Protein AF-S2YQ69-F1 (afdb_monomer)

Radius of gyration: 22.2 Å; Cα contacts (8 Å, |Δi|>4): 57; chains: 1; bounding box: 49×42×52 Å

Structure (mmCIF, N/CA/C/O backbone):
data_AF-S2YQ69-F1
#
_entry.id   AF-S2YQ69-F1
#
loop_
_atom_site.group_PDB
_atom_site.id
_atom_site.type_symbol
_atom_site.label_atom_id
_atom_site.label_alt_id
_atom_site.label_comp_id
_atom_site.label_asym_id
_atom_site.label_entity_id
_atom_site.label_seq_id
_atom_site.pdbx_PDB_ins_code
_atom_site.Cartn_x
_atom_site.Cartn_y
_atom_site.Cartn_z
_atom_site.occupancy
_atom_site.B_iso_or_equiv
_atom_site.auth_seq_id
_atom_site.auth_comp_id
_atom_site.auth_asym_id
_atom_site.auth_atom_id
_atom_site.pdbx_PDB_model_num
ATOM 1 N N . MET A 1 1 ? -4.682 -3.264 20.386 1.00 63.59 1 MET A N 1
ATOM 2 C CA . MET A 1 1 ? -5.385 -1.967 20.317 1.00 63.59 1 MET A CA 1
ATOM 3 C C . MET A 1 1 ? -6.876 -2.234 20.383 1.00 63.59 1 MET A C 1
ATOM 5 O O . MET A 1 1 ? -7.336 -3.078 19.615 1.00 63.59 1 MET A O 1
ATOM 9 N N . PRO A 1 2 ? -7.597 -1.615 21.327 1.00 80.06 2 PRO A N 1
ATOM 10 C CA . PRO A 1 2 ? -9.050 -1.703 21.380 1.00 80.06 2 PRO A CA 1
ATOM 11 C C . PRO A 1 2 ? -9.666 -0.948 20.195 1.00 80.06 2 PRO A C 1
ATOM 13 O O . PRO A 1 2 ? -9.089 0.016 19.700 1.00 80.06 2 PRO A O 1
ATOM 16 N N . ARG A 1 3 ? -10.824 -1.415 19.724 1.00 86.50 3 ARG A N 1
ATOM 17 C CA . ARG A 1 3 ? -11.609 -0.726 18.689 1.00 86.50 3 ARG A CA 1
ATOM 18 C C . ARG A 1 3 ? -12.260 0.520 19.273 1.00 86.50 3 ARG A C 1
ATOM 20 O O . ARG A 1 3 ? -12.571 0.544 20.464 1.00 86.50 3 ARG A O 1
ATOM 27 N N . ASN A 1 4 ? -12.562 1.492 18.416 1.00 87.19 4 ASN A N 1
ATOM 28 C CA . ASN A 1 4 ? -13.465 2.573 18.787 1.00 87.19 4 ASN A CA 1
ATOM 29 C C . ASN A 1 4 ? -14.828 1.990 19.223 1.00 87.19 4 ASN A C 1
ATOM 31 O O . ASN A 1 4 ? -15.293 1.015 18.615 1.00 87.19 4 ASN A O 1
ATOM 35 N N . PRO A 1 5 ? -15.479 2.563 20.253 1.00 84.38 5 PRO A N 1
ATOM 36 C CA . PRO A 1 5 ? -16.743 2.052 20.777 1.00 84.38 5 PRO A CA 1
ATOM 37 C C . PRO A 1 5 ? -17.807 1.906 19.680 1.00 84.38 5 PRO A C 1
ATOM 39 O O . PRO A 1 5 ? -17.940 2.765 18.810 1.00 84.38 5 PRO A O 1
ATOM 42 N N . GLY A 1 6 ? -18.559 0.801 19.707 1.00 81.44 6 GLY A N 1
ATOM 43 C CA . GLY A 1 6 ? -19.671 0.554 18.778 1.00 81.44 6 GLY A CA 1
ATOM 44 C C . GLY A 1 6 ? -19.283 0.089 17.367 1.00 81.44 6 GLY A C 1
ATOM 45 O O . GLY A 1 6 ? -20.157 -0.049 16.515 1.00 81.44 6 GLY A O 1
ATOM 46 N N . ARG A 1 7 ? -18.000 -0.173 17.083 1.00 86.31 7 ARG A N 1
ATOM 47 C CA . ARG A 1 7 ? -17.553 -0.674 15.770 1.00 86.31 7 ARG A CA 1
ATOM 48 C C . ARG A 1 7 ? -17.513 -2.206 15.732 1.00 86.31 7 ARG A C 1
ATOM 50 O O . ARG A 1 7 ? -16.634 -2.830 16.331 1.00 86.31 7 ARG A O 1
ATOM 57 N N . THR A 1 8 ? -18.452 -2.807 14.998 1.00 92.69 8 THR A N 1
ATOM 58 C CA . THR A 1 8 ? -18.534 -4.263 14.772 1.00 92.69 8 THR A CA 1
ATOM 59 C C . THR A 1 8 ? -17.698 -4.709 13.570 1.00 92.69 8 THR A C 1
ATOM 61 O O . THR A 1 8 ? -17.305 -3.895 12.729 1.00 92.69 8 THR A O 1
ATOM 64 N N . ASP A 1 9 ? -17.447 -6.018 13.460 1.00 91.88 9 ASP A N 1
ATOM 65 C CA . ASP A 1 9 ? -16.783 -6.610 12.290 1.00 91.88 9 ASP A CA 1
ATOM 66 C C . ASP A 1 9 ? -17.539 -6.276 10.987 1.00 91.88 9 ASP A C 1
ATOM 68 O O . ASP A 1 9 ? -16.921 -5.941 9.979 1.00 91.88 9 ASP A O 1
ATOM 72 N N . GLU A 1 10 ? -18.875 -6.262 11.015 1.00 93.62 10 GLU A N 1
ATOM 73 C CA . GLU A 1 10 ? -19.723 -5.931 9.857 1.00 93.62 10 GLU A CA 1
ATOM 74 C C . GLU A 1 10 ? -19.484 -4.507 9.350 1.00 93.62 10 GLU A C 1
ATOM 76 O O . GLU A 1 10 ? -19.505 -4.252 8.146 1.00 93.62 10 GLU A O 1
ATOM 81 N N . THR A 1 11 ? -19.209 -3.573 10.266 1.00 93.44 11 THR A N 1
ATOM 82 C CA . THR A 1 11 ? -18.906 -2.183 9.915 1.00 93.44 11 THR A CA 1
ATOM 83 C C . THR A 1 11 ? -17.604 -2.116 9.120 1.00 93.44 11 THR A C 1
ATOM 85 O O . THR A 1 11 ? -17.532 -1.426 8.106 1.00 93.44 11 THR A O 1
ATOM 88 N N . ILE A 1 12 ? -16.591 -2.879 9.541 1.00 94.12 12 ILE A N 1
ATOM 89 C CA . ILE A 1 12 ? -15.292 -2.976 8.861 1.00 94.12 12 ILE A CA 1
ATOM 90 C C . ILE A 1 12 ? -15.475 -3.564 7.458 1.00 94.12 12 ILE A C 1
ATOM 92 O O . ILE A 1 12 ? -14.952 -3.021 6.486 1.00 94.12 12 ILE A O 1
ATOM 96 N N . ILE A 1 13 ? -16.269 -4.631 7.345 1.00 94.69 13 ILE A N 1
ATOM 97 C CA . ILE A 1 13 ? -16.586 -5.285 6.070 1.00 94.69 13 ILE A CA 1
ATOM 98 C C . ILE A 1 13 ? -17.315 -4.324 5.123 1.00 94.69 13 ILE A C 1
ATOM 100 O O . ILE A 1 13 ? -16.979 -4.250 3.941 1.00 94.69 13 ILE A O 1
ATOM 104 N N . LYS A 1 14 ? -18.292 -3.562 5.626 1.00 95.06 14 LYS A N 1
ATOM 105 C CA . LYS A 1 14 ? -19.052 -2.590 4.829 1.00 95.06 14 LYS A CA 1
ATOM 106 C C . LYS A 1 14 ? -18.160 -1.461 4.311 1.00 95.06 14 LYS A C 1
ATOM 108 O O . LYS A 1 14 ? -18.236 -1.127 3.133 1.00 95.06 14 LYS A O 1
ATOM 113 N N . LEU A 1 15 ? -17.288 -0.913 5.161 1.00 93.56 15 LEU A N 1
ATOM 114 C CA . LEU A 1 15 ? -16.324 0.119 4.758 1.00 93.56 15 LEU A CA 1
ATOM 115 C C . LEU A 1 15 ? -15.363 -0.400 3.681 1.00 93.56 15 LEU A C 1
ATOM 117 O O . LEU A 1 15 ? -15.117 0.293 2.697 1.00 93.56 15 LEU A O 1
ATOM 121 N N . TYR A 1 16 ? -14.887 -1.639 3.827 1.00 94.06 16 TYR A N 1
ATOM 122 C CA . TYR A 1 16 ? -14.016 -2.275 2.842 1.00 94.06 16 TYR A CA 1
ATOM 123 C C . TYR A 1 16 ? -14.701 -2.459 1.480 1.00 94.06 16 TYR A C 1
ATOM 125 O O . TYR A 1 16 ? -14.146 -2.082 0.449 1.00 94.06 16 TYR A O 1
ATOM 133 N N . LYS A 1 17 ? -15.936 -2.981 1.470 1.00 92.00 17 LYS A N 1
ATOM 134 C CA . LYS A 1 17 ? -16.730 -3.169 0.241 1.00 92.00 17 LYS A CA 1
ATOM 135 C C . LYS A 1 17 ? -17.061 -1.851 -0.468 1.00 92.00 17 LYS A C 1
ATOM 137 O O . LYS A 1 17 ? -17.246 -1.852 -1.679 1.00 92.00 17 LYS A O 1
ATOM 142 N N . ASN A 1 18 ? -17.073 -0.736 0.259 1.00 92.75 18 ASN A N 1
ATOM 143 C CA . ASN A 1 18 ? -17.234 0.606 -0.302 1.00 92.75 18 ASN A CA 1
ATOM 144 C C . ASN A 1 18 ? -15.935 1.181 -0.910 1.00 92.75 18 ASN A C 1
ATOM 146 O O . ASN A 1 18 ? -15.890 2.370 -1.208 1.00 92.75 18 ASN A O 1
ATOM 150 N N . ASN A 1 19 ? -14.880 0.373 -1.088 1.00 88.81 19 ASN A N 1
ATOM 151 C CA . ASN A 1 19 ? -13.570 0.787 -1.615 1.00 88.81 19 ASN A CA 1
ATOM 152 C C . ASN A 1 19 ? -12.870 1.894 -0.809 1.00 88.81 19 ASN A C 1
ATOM 154 O O . ASN A 1 19 ? -12.031 2.621 -1.340 1.00 88.81 19 ASN A O 1
ATOM 158 N N . MET A 1 20 ? -13.174 2.010 0.484 1.00 90.69 20 MET A N 1
ATOM 159 C CA . MET A 1 20 ? -12.485 2.953 1.359 1.00 90.69 20 MET A CA 1
ATOM 160 C C . MET A 1 20 ? -11.037 2.505 1.604 1.00 90.69 20 MET A C 1
ATOM 162 O O . MET A 1 20 ? -10.749 1.310 1.719 1.00 90.69 20 MET A O 1
ATOM 166 N N . SER A 1 21 ? -10.103 3.454 1.693 1.00 90.19 21 SER A N 1
ATOM 167 C CA . SER A 1 21 ? -8.702 3.122 1.950 1.00 90.19 21 SER A CA 1
ATOM 168 C C . SER A 1 21 ? -8.491 2.644 3.391 1.00 90.19 21 SER A C 1
ATOM 170 O O . SER A 1 21 ? -9.173 3.073 4.322 1.00 90.19 21 SER A O 1
ATOM 172 N N . PHE A 1 22 ? -7.478 1.798 3.611 1.00 90.56 22 PHE A N 1
ATOM 173 C CA . PHE A 1 22 ? -7.116 1.343 4.962 1.00 90.56 22 PHE A CA 1
ATOM 174 C C . PHE A 1 22 ? -6.788 2.506 5.906 1.00 90.56 22 PHE A C 1
ATOM 176 O O . PHE A 1 22 ? -7.118 2.438 7.085 1.00 90.56 22 PHE A O 1
ATOM 183 N N . LYS A 1 23 ? -6.208 3.593 5.381 1.00 91.44 23 LYS A N 1
ATOM 184 C CA . LYS A 1 23 ? -5.881 4.791 6.161 1.00 91.44 23 LYS A CA 1
ATOM 185 C C . LYS A 1 23 ? -7.141 5.467 6.708 1.00 91.44 23 LYS A C 1
ATOM 187 O O . LYS A 1 23 ? -7.190 5.792 7.888 1.00 91.44 23 LYS A O 1
ATOM 192 N N . GLU A 1 24 ? -8.164 5.628 5.873 1.00 92.56 24 GLU A N 1
ATOM 193 C CA . GLU A 1 24 ? -9.458 6.186 6.287 1.00 92.56 24 GLU A CA 1
ATOM 194 C C . GLU A 1 24 ? -10.190 5.240 7.247 1.00 92.56 24 GLU A C 1
ATOM 196 O O . GLU A 1 24 ? -10.697 5.665 8.285 1.00 92.56 24 GLU A O 1
ATOM 201 N N . MET A 1 25 ? -10.187 3.935 6.950 1.00 93.25 25 MET A N 1
ATOM 202 C CA . MET A 1 25 ? -10.782 2.923 7.826 1.00 93.25 25 MET A CA 1
ATOM 203 C C . MET A 1 25 ? -10.133 2.910 9.213 1.00 93.25 25 MET A C 1
ATOM 205 O O . MET A 1 25 ? -10.835 2.784 10.214 1.00 93.25 25 MET A O 1
AT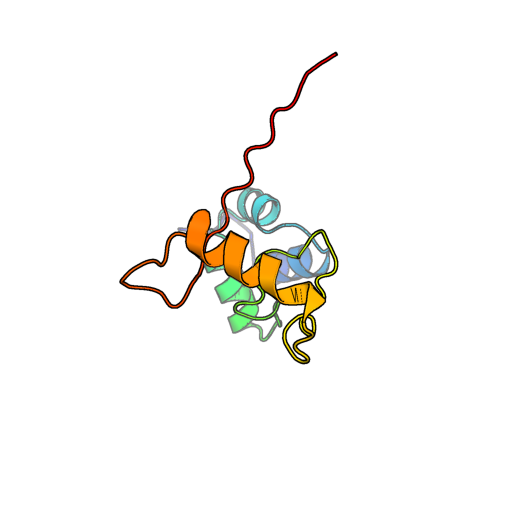OM 209 N N . ASN A 1 26 ? -8.811 3.061 9.284 1.00 93.19 26 ASN A N 1
ATOM 210 C CA . ASN A 1 26 ? -8.065 3.126 10.536 1.00 93.19 26 ASN A CA 1
ATOM 211 C C . ASN A 1 26 ? -8.541 4.311 11.394 1.00 93.19 26 ASN A C 1
ATOM 213 O O . ASN A 1 26 ? -8.896 4.111 12.554 1.00 93.19 26 ASN A O 1
ATOM 217 N N . SER A 1 27 ? -8.691 5.504 10.806 1.00 91.94 27 SER A N 1
ATOM 218 C CA . SER A 1 27 ? -9.226 6.684 11.506 1.00 91.94 27 SER A CA 1
ATOM 219 C C . SER A 1 27 ? -10.653 6.488 12.036 1.00 91.94 27 SER A C 1
ATOM 221 O O . SER A 1 27 ? -10.989 6.994 13.103 1.00 91.94 27 SER A O 1
ATOM 223 N N . ILE A 1 28 ? -11.495 5.737 11.323 1.00 91.50 28 ILE A N 1
ATOM 224 C CA . ILE A 1 28 ? -12.896 5.504 11.707 1.00 91.50 28 ILE A CA 1
ATOM 225 C C . ILE A 1 28 ? -13.018 4.420 12.790 1.00 91.50 28 ILE A C 1
ATOM 227 O O . ILE A 1 28 ? -13.795 4.552 13.742 1.00 91.50 28 ILE A O 1
ATOM 231 N N . VAL A 1 29 ? -12.280 3.322 12.627 1.00 92.81 29 VAL A N 1
ATOM 232 C CA . VAL A 1 29 ? -12.429 2.095 13.424 1.00 92.81 29 VAL A CA 1
ATOM 233 C C . VAL A 1 29 ? -11.478 2.072 14.628 1.00 92.81 29 VAL A C 1
ATOM 235 O O . VAL A 1 29 ? -11.766 1.396 15.616 1.00 92.81 29 VAL A O 1
ATOM 238 N N . GLY A 1 30 ? -10.367 2.810 14.576 1.00 92.25 30 GLY A N 1
ATOM 239 C CA . GLY A 1 30 ? -9.322 2.799 15.606 1.00 92.25 30 GLY A CA 1
ATOM 240 C C . GLY A 1 30 ? -8.446 1.541 15.564 1.00 92.25 3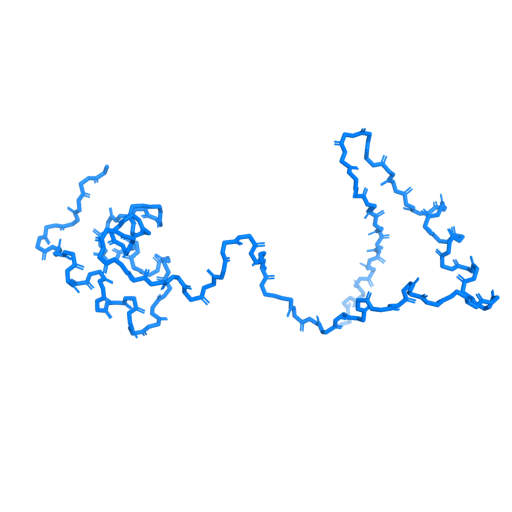0 GLY A C 1
ATOM 241 O O . GLY A 1 30 ? -7.850 1.156 16.567 1.00 92.25 30 GLY A O 1
ATOM 242 N N . LEU A 1 31 ? -8.403 0.853 14.420 1.00 92.50 31 LEU A N 1
ATOM 243 C CA . LEU A 1 31 ? -7.617 -0.362 14.221 1.00 92.50 31 LEU A CA 1
ATOM 244 C C . LEU A 1 31 ? -6.510 -0.139 13.206 1.00 92.50 31 LEU A C 1
ATOM 246 O O . LEU A 1 31 ? -6.740 0.424 12.141 1.00 92.50 31 LEU A O 1
ATOM 250 N N . SER A 1 32 ? -5.342 -0.714 13.487 1.00 92.44 32 SER A N 1
ATOM 251 C CA . SER A 1 32 ? -4.260 -0.771 12.512 1.00 92.44 32 SER A CA 1
ATOM 252 C C . SER A 1 32 ? -4.658 -1.565 11.266 1.00 92.44 32 SER A C 1
ATOM 254 O O . SER A 1 32 ? -5.452 -2.508 11.327 1.00 92.44 32 SER A O 1
ATOM 256 N N . ASP A 1 33 ? -4.016 -1.255 10.143 1.00 91.62 33 ASP A N 1
ATOM 257 C CA . ASP A 1 33 ? -4.218 -1.932 8.860 1.00 91.62 33 ASP A CA 1
ATOM 258 C C . ASP A 1 33 ? -4.099 -3.460 8.978 1.00 91.62 33 ASP A C 1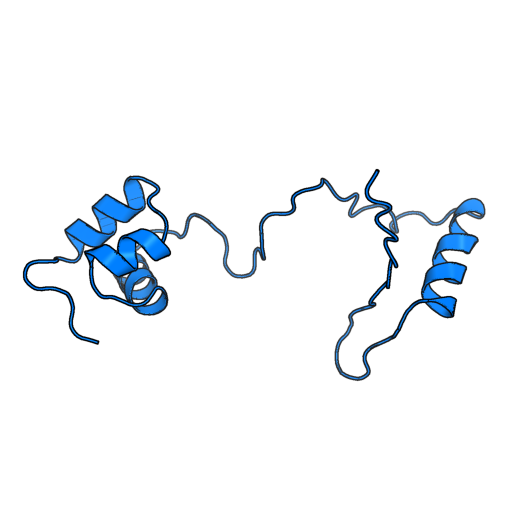
ATOM 260 O O . ASP A 1 33 ? -4.851 -4.206 8.349 1.00 91.62 33 ASP A O 1
ATOM 264 N N . ARG A 1 34 ? -3.180 -3.948 9.825 1.00 91.38 34 ARG A N 1
ATOM 265 C CA . ARG A 1 34 ? -2.998 -5.383 10.088 1.00 91.38 34 ARG A CA 1
ATOM 266 C C . ARG A 1 34 ? -4.190 -5.987 10.829 1.00 91.38 34 ARG A C 1
ATOM 268 O O . ARG A 1 34 ? -4.622 -7.082 10.482 1.00 91.38 34 ARG A O 1
ATOM 275 N N . ALA A 1 35 ? -4.743 -5.281 11.813 1.00 92.38 35 ALA A N 1
ATOM 276 C CA . ALA A 1 35 ? -5.931 -5.736 12.527 1.00 92.38 35 ALA A CA 1
ATOM 277 C C . ALA A 1 35 ? -7.169 -5.747 11.616 1.00 92.38 35 ALA A C 1
ATOM 279 O O . ALA A 1 35 ? -7.939 -6.703 11.659 1.00 92.38 35 ALA A O 1
ATOM 280 N N . ILE A 1 36 ? -7.320 -4.743 10.746 1.00 93.50 36 ILE A N 1
ATOM 281 C CA . ILE A 1 36 ? -8.386 -4.706 9.734 1.00 93.50 36 ILE A CA 1
ATOM 282 C C . ILE A 1 36 ? -8.273 -5.915 8.794 1.00 93.50 36 ILE A C 1
ATOM 284 O O . ILE A 1 36 ? -9.259 -6.618 8.587 1.00 93.50 36 ILE A O 1
ATOM 288 N N . ARG A 1 37 ? -7.072 -6.222 8.281 1.00 92.38 37 ARG A N 1
ATOM 289 C CA . ARG A 1 37 ? -6.846 -7.411 7.434 1.00 92.38 37 ARG A CA 1
ATOM 290 C C . ARG A 1 37 ? -7.201 -8.715 8.139 1.00 92.38 37 ARG A C 1
ATOM 292 O O . ARG A 1 37 ? -7.836 -9.568 7.536 1.00 92.38 37 ARG A O 1
ATOM 299 N N . ASN A 1 38 ? -6.842 -8.861 9.414 1.00 93.00 38 ASN A N 1
ATOM 300 C CA . ASN A 1 38 ? -7.183 -10.060 10.180 1.00 93.00 38 ASN A CA 1
ATOM 301 C C . ASN A 1 38 ? -8.702 -10.255 10.303 1.00 93.00 38 ASN A C 1
ATOM 303 O O . ASN A 1 38 ? -9.171 -11.388 10.238 1.00 93.00 38 ASN A O 1
ATOM 307 N N . VAL A 1 39 ? -9.473 -9.169 10.443 1.00 93.94 39 VAL 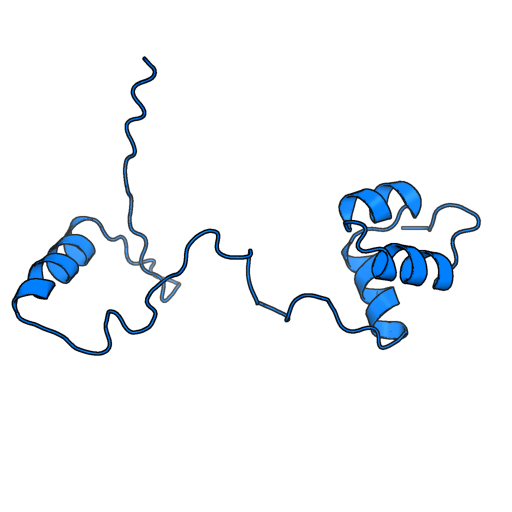A N 1
ATOM 308 C CA . VAL A 1 39 ? -10.943 -9.239 10.416 1.00 93.94 39 VAL A CA 1
ATOM 309 C C . VAL A 1 39 ? -11.427 -9.704 9.042 1.00 93.94 39 VAL A C 1
ATOM 311 O O . VAL A 1 39 ? -12.232 -10.625 8.975 1.00 93.94 39 VAL A O 1
ATOM 314 N N . LEU A 1 40 ? -10.907 -9.135 7.951 1.00 94.00 40 LEU A N 1
ATOM 315 C CA . LEU A 1 40 ? -11.287 -9.549 6.593 1.00 94.00 40 LEU A CA 1
ATOM 316 C C . LEU A 1 40 ? -10.999 -11.038 6.347 1.00 94.00 40 LEU A C 1
ATOM 318 O O . LEU A 1 40 ? -11.879 -11.754 5.876 1.00 94.00 40 LEU A O 1
ATOM 322 N N . TYR A 1 41 ? -9.823 -11.526 6.753 1.00 93.19 41 TYR A N 1
ATOM 323 C CA . TYR A 1 41 ? -9.464 -12.941 6.633 1.00 93.19 41 TYR A CA 1
ATOM 324 C C . TYR A 1 41 ? -10.340 -13.857 7.487 1.00 93.19 41 TYR A C 1
ATOM 326 O O . TYR A 1 41 ? -10.762 -14.905 7.007 1.00 93.19 41 TYR A O 1
ATOM 334 N N . LYS A 1 42 ? -10.668 -13.455 8.723 1.00 94.56 42 LYS A N 1
ATOM 335 C CA . LYS A 1 42 ? -11.580 -14.211 9.599 1.00 94.56 42 LYS A CA 1
ATOM 336 C C . LYS A 1 42 ? -12.951 -14.431 8.949 1.00 94.56 42 LYS A C 1
ATOM 338 O O . LYS A 1 42 ? -13.568 -15.465 9.172 1.00 94.56 42 LYS A O 1
ATOM 343 N N . HIS A 1 43 ? -13.407 -13.468 8.151 1.00 94.56 43 HIS A N 1
ATOM 344 C CA . HIS A 1 43 ? -14.688 -13.512 7.440 1.00 94.56 43 HIS A CA 1
ATOM 345 C C . HIS A 1 43 ? -14.565 -13.990 5.983 1.00 94.56 43 HIS A C 1
ATOM 347 O O . HIS A 1 43 ? -15.515 -13.854 5.216 1.00 94.56 43 HIS A O 1
ATOM 353 N N . GLY A 1 44 ? -13.410 -14.533 5.580 1.00 92.25 44 GLY A N 1
ATOM 354 C CA . GLY A 1 44 ? -13.203 -15.094 4.241 1.00 92.25 44 GLY A CA 1
ATOM 355 C C . GLY A 1 44 ? -13.255 -14.069 3.104 1.00 92.25 44 GLY A C 1
ATOM 356 O O . GLY A 1 44 ? -13.514 -14.436 1.961 1.00 92.25 44 GLY A O 1
ATOM 357 N N . ILE A 1 45 ? -13.035 -12.784 3.394 1.00 91.44 45 ILE A N 1
ATOM 358 C CA . ILE A 1 45 ? -13.062 -11.730 2.378 1.00 91.44 45 ILE A CA 1
ATOM 359 C C . ILE A 1 45 ? -11.693 -11.664 1.694 1.00 91.44 45 ILE A C 1
ATOM 361 O O . ILE A 1 45 ? -10.695 -11.387 2.370 1.00 91.44 45 ILE A O 1
ATOM 365 N N . PRO A 1 46 ? -11.620 -11.891 0.369 1.00 88.62 46 PRO A N 1
ATOM 366 C CA . PRO A 1 46 ? -10.366 -11.793 -0.357 1.00 88.62 46 PRO A CA 1
ATOM 367 C C . PRO A 1 46 ? -9.888 -10.343 -0.390 1.00 88.62 46 PRO A C 1
ATOM 369 O O . PRO A 1 46 ? -10.674 -9.400 -0.482 1.00 88.62 46 PRO A O 1
ATOM 372 N N . MET A 1 47 ? -8.572 -10.164 -0.336 1.00 86.19 47 MET A N 1
ATOM 373 C CA . MET A 1 47 ? -7.973 -8.851 -0.516 1.00 86.19 47 MET A CA 1
ATOM 374 C C . MET A 1 47 ? -8.043 -8.446 -1.993 1.00 86.19 47 MET A C 1
ATOM 376 O O . MET A 1 47 ? -7.623 -9.204 -2.859 1.00 86.19 47 MET A O 1
ATOM 380 N N . ASN A 1 48 ? -8.446 -7.203 -2.268 1.00 78.50 48 ASN A N 1
ATOM 381 C CA . ASN A 1 48 ? -8.422 -6.565 -3.595 1.00 78.50 48 ASN A CA 1
ATOM 382 C C . ASN A 1 48 ? -7.041 -6.591 -4.282 1.00 78.50 48 ASN A C 1
ATOM 384 O O . ASN A 1 48 ? -6.928 -6.236 -5.451 1.00 78.50 48 ASN A O 1
ATOM 388 N N . ARG A 1 49 ? -5.976 -6.946 -3.556 1.00 72.88 49 ARG A N 1
ATOM 389 C CA . ARG A 1 49 ? -4.643 -7.175 -4.104 1.00 72.88 49 ARG A CA 1
ATOM 390 C C . ARG A 1 49 ? -4.092 -8.493 -3.616 1.00 72.88 49 ARG A C 1
ATOM 392 O O . ARG A 1 49 ? -4.180 -8.791 -2.424 1.00 72.88 49 ARG A O 1
ATOM 399 N N . GLU A 1 50 ? -3.463 -9.206 -4.539 1.00 73.00 50 GLU A N 1
ATOM 400 C CA . GLU A 1 50 ? -2.730 -10.420 -4.230 1.00 73.00 50 GLU A CA 1
ATOM 401 C C . GLU A 1 50 ? -1.606 -10.145 -3.234 1.00 73.00 50 GLU A C 1
ATOM 403 O O . GLU A 1 50 ? -0.979 -9.076 -3.198 1.00 73.00 50 GLU A O 1
ATOM 408 N N . GLN A 1 51 ? -1.358 -11.139 -2.390 1.00 66.00 51 GLN A N 1
ATOM 409 C CA . GLN A 1 51 ? -0.233 -11.112 -1.479 1.00 66.00 51 GLN A CA 1
ATOM 410 C C . GLN A 1 51 ? 1.053 -10.989 -2.309 1.00 66.00 51 GLN A C 1
ATOM 412 O O . GLN A 1 51 ? 1.245 -11.730 -3.264 1.00 66.00 51 GLN A O 1
ATOM 417 N N . TYR A 1 52 ? 1.921 -10.038 -1.952 1.00 68.31 52 TYR A N 1
ATOM 418 C CA . TYR A 1 52 ? 3.179 -9.741 -2.657 1.00 68.31 52 TYR A CA 1
ATOM 419 C C . TYR A 1 52 ? 3.063 -9.066 -4.034 1.00 68.31 52 TYR A C 1
ATOM 421 O O . TYR A 1 52 ? 4.082 -8.891 -4.694 1.00 68.31 52 TYR A O 1
ATOM 429 N N . SER A 1 53 ? 1.892 -8.558 -4.437 1.00 68.31 53 SER A N 1
ATOM 430 C CA . SER A 1 53 ? 1.730 -7.856 -5.728 1.00 68.31 53 SER A CA 1
ATOM 431 C C . SER A 1 53 ? 2.504 -6.528 -5.856 1.00 68.31 53 SER A C 1
ATOM 433 O O . SER A 1 53 ? 2.410 -5.851 -6.878 1.00 68.31 53 SER A O 1
ATOM 435 N N . GLY A 1 54 ? 3.206 -6.093 -4.804 1.00 72.31 54 GLY A N 1
ATOM 436 C CA . GLY A 1 54 ? 3.888 -4.803 -4.750 1.00 72.31 54 GLY A CA 1
ATOM 437 C C . GLY A 1 54 ? 2.945 -3.597 -4.859 1.00 72.31 54 GLY A C 1
ATOM 438 O O . GLY A 1 54 ? 1.716 -3.702 -4.773 1.00 72.31 54 GLY A O 1
ATOM 439 N N . GLN A 1 55 ? 3.537 -2.413 -5.019 1.00 72.56 55 GLN A N 1
ATOM 440 C CA . GLN A 1 55 ? 2.786 -1.226 -5.423 1.00 72.56 55 GLN A CA 1
ATOM 441 C C . GLN A 1 55 ? 2.349 -1.365 -6.891 1.00 72.56 55 GLN A C 1
ATOM 443 O O . GLN A 1 55 ? 3.101 -1.906 -7.702 1.00 72.56 55 GLN A O 1
ATOM 448 N N . PRO A 1 56 ? 1.155 -0.869 -7.256 1.00 70.94 56 PRO A N 1
ATOM 449 C CA . PRO A 1 56 ? 0.675 -0.914 -8.629 1.00 70.94 56 PRO A CA 1
ATOM 450 C C . PRO A 1 56 ? 1.648 -0.122 -9.504 1.00 70.94 56 PRO A C 1
ATOM 452 O O . PRO A 1 56 ? 1.978 1.029 -9.202 1.00 70.94 56 PRO A O 1
ATOM 455 N N . ARG A 1 57 ? 2.136 -0.746 -10.576 1.00 69.81 57 ARG A N 1
ATOM 456 C CA . ARG A 1 57 ? 3.075 -0.094 -11.490 1.00 69.81 57 ARG A CA 1
ATOM 457 C C . ARG A 1 57 ? 2.347 1.037 -12.217 1.00 69.81 57 ARG A C 1
ATOM 459 O O . ARG A 1 57 ? 1.283 0.821 -12.787 1.00 69.81 57 ARG A O 1
ATOM 466 N N . LYS A 1 58 ? 2.930 2.240 -12.212 1.00 80.75 58 LYS A N 1
ATOM 467 C CA . LYS A 1 58 ? 2.408 3.388 -12.976 1.00 80.75 58 LYS A CA 1
ATOM 468 C C . LYS A 1 58 ? 2.590 3.217 -14.487 1.00 80.75 58 LYS A C 1
ATOM 470 O O . LYS A 1 58 ? 1.824 3.776 -15.261 1.00 80.75 58 LYS A O 1
ATOM 475 N N . HIS A 1 59 ? 3.607 2.460 -14.894 1.00 82.56 59 HIS A N 1
ATOM 476 C CA . HIS A 1 59 ? 3.985 2.265 -16.290 1.00 82.56 59 HIS A CA 1
ATOM 477 C C . HIS A 1 59 ? 3.921 0.784 -16.653 1.00 82.56 59 HIS A C 1
ATOM 479 O O . HIS A 1 59 ? 4.276 -0.076 -15.840 1.00 82.56 59 HIS A O 1
ATOM 485 N N . GLN A 1 60 ? 3.483 0.493 -17.879 1.00 81.00 60 GLN A N 1
ATOM 486 C CA . GLN A 1 60 ? 3.592 -0.850 -18.439 1.00 81.00 60 GLN A CA 1
ATOM 487 C C . GLN A 1 60 ? 5.071 -1.163 -18.689 1.00 81.00 60 GLN A C 1
ATOM 489 O O . GLN A 1 60 ? 5.801 -0.343 -19.241 1.00 81.00 60 GLN A O 1
ATOM 494 N N . VAL A 1 61 ? 5.513 -2.339 -18.247 1.00 78.81 61 VAL A N 1
ATOM 495 C CA . VAL A 1 61 ? 6.894 -2.809 -18.404 1.00 78.81 61 VAL A CA 1
ATOM 496 C C . VAL A 1 61 ? 6.876 -4.004 -19.344 1.00 78.81 61 VAL A C 1
ATOM 498 O O . VAL A 1 61 ? 6.046 -4.898 -19.185 1.00 78.81 61 VAL A O 1
ATOM 501 N N . ASN A 1 62 ? 7.795 -4.034 -20.308 1.00 83.44 62 ASN A N 1
ATOM 502 C CA . ASN A 1 62 ? 7.986 -5.197 -21.164 1.00 83.44 62 ASN A CA 1
ATOM 503 C C . ASN A 1 62 ? 8.796 -6.268 -20.417 1.00 83.44 62 ASN A C 1
ATOM 505 O O . ASN A 1 62 ? 10.024 -6.261 -20.440 1.00 83.44 62 ASN A O 1
ATOM 509 N N . GLU A 1 63 ? 8.108 -7.210 -19.773 1.00 81.19 63 GLU A N 1
ATOM 510 C CA . GLU A 1 63 ? 8.744 -8.331 -19.058 1.00 81.19 63 GLU A CA 1
ATOM 511 C C . GLU A 1 63 ? 9.477 -9.304 -20.000 1.00 81.19 63 GLU A C 1
ATOM 513 O O . GLU A 1 63 ? 10.312 -10.092 -19.566 1.00 81.19 63 GLU A O 1
ATOM 518 N N . ASN A 1 64 ? 9.213 -9.221 -21.307 1.00 84.19 64 ASN A N 1
ATOM 519 C CA . ASN A 1 64 ? 9.867 -10.036 -22.325 1.00 84.19 64 ASN A CA 1
ATOM 520 C C . ASN A 1 64 ? 11.106 -9.363 -22.930 1.00 84.19 64 ASN A C 1
ATOM 522 O O . ASN A 1 64 ? 11.707 -9.945 -23.829 1.00 84.19 64 ASN A O 1
ATOM 526 N N . PHE A 1 65 ? 11.495 -8.168 -22.467 1.00 83.62 65 PHE A N 1
ATOM 527 C CA . PHE A 1 65 ? 12.582 -7.389 -23.070 1.00 83.62 65 PHE A CA 1
ATOM 528 C C . PHE A 1 65 ? 13.886 -8.189 -23.196 1.00 83.62 65 PHE A C 1
ATOM 530 O O . PHE A 1 65 ? 14.556 -8.104 -24.214 1.00 83.62 65 PHE A O 1
ATOM 537 N N . PHE A 1 66 ? 14.200 -9.027 -22.206 1.00 81.19 66 PHE A N 1
ATOM 538 C CA . PHE A 1 66 ? 15.410 -9.854 -22.189 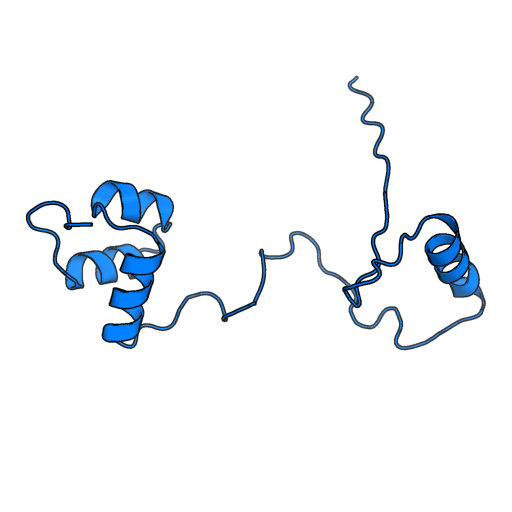1.00 81.19 66 PHE A CA 1
ATOM 539 C C . PHE A 1 66 ? 15.219 -11.281 -22.734 1.00 81.19 66 PHE A C 1
ATOM 541 O O . PHE A 1 66 ? 16.156 -12.072 -22.682 1.00 81.19 66 PHE A O 1
ATOM 548 N N . LYS A 1 67 ? 14.032 -11.650 -23.245 1.00 86.38 67 LYS A N 1
ATOM 549 C CA . LYS A 1 67 ? 13.793 -13.012 -23.770 1.00 86.38 67 LYS A CA 1
ATOM 550 C C . LYS A 1 67 ? 14.542 -13.297 -25.070 1.00 86.38 67 LYS A C 1
ATOM 552 O O . LYS A 1 67 ? 14.862 -14.450 -25.335 1.00 86.38 67 LYS A O 1
ATOM 557 N N . ALA A 1 68 ? 14.796 -12.269 -25.873 1.00 86.06 68 ALA A N 1
ATOM 558 C CA . ALA A 1 68 ? 15.618 -12.350 -27.071 1.00 86.06 68 ALA A CA 1
ATOM 559 C C . ALA A 1 68 ? 16.757 -11.337 -26.952 1.00 86.06 68 ALA A C 1
ATOM 561 O O . ALA A 1 68 ? 16.541 -10.214 -26.501 1.00 86.06 68 ALA A O 1
ATOM 562 N N . TRP A 1 69 ? 17.962 -11.739 -27.350 1.00 87.12 69 TRP A N 1
ATOM 563 C CA . TRP A 1 69 ? 19.156 -10.906 -27.254 1.00 87.12 69 TRP A CA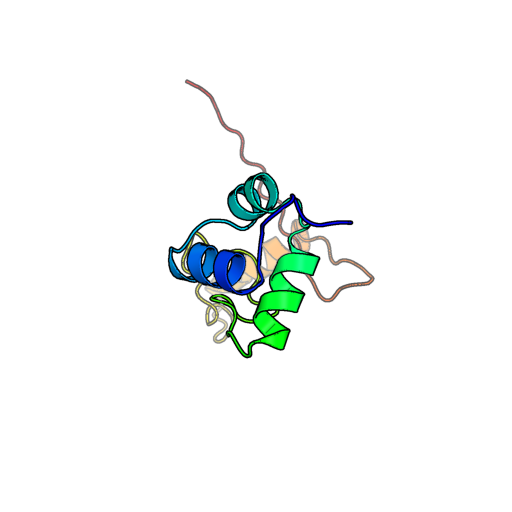 1
ATOM 564 C C . TRP A 1 69 ? 19.689 -10.602 -28.652 1.00 87.12 69 TRP A C 1
ATOM 566 O O . TRP A 1 69 ? 20.109 -11.510 -29.368 1.00 87.12 69 TRP A O 1
ATOM 576 N N . THR A 1 70 ? 19.650 -9.331 -29.051 1.00 87.31 70 THR A N 1
ATOM 577 C CA . THR A 1 70 ? 20.199 -8.867 -30.335 1.00 87.31 70 THR A CA 1
ATOM 578 C C . THR A 1 70 ? 21.527 -8.144 -30.124 1.00 87.31 70 THR A C 1
ATOM 580 O O . THR A 1 70 ? 21.823 -7.683 -29.021 1.00 87.31 70 THR A O 1
ATOM 583 N N . HIS A 1 71 ? 22.342 -8.032 -31.175 1.00 86.88 71 HIS A N 1
ATOM 584 C CA . HIS A 1 71 ? 23.644 -7.360 -31.090 1.00 86.88 71 HIS A CA 1
ATOM 585 C C . HIS A 1 71 ? 23.511 -5.892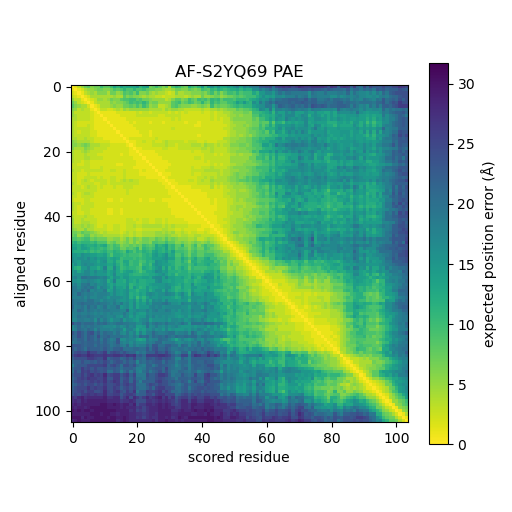 -30.650 1.00 86.88 71 HIS A C 1
ATOM 587 O O . HIS A 1 71 ? 24.242 -5.429 -29.778 1.00 86.88 71 HIS A O 1
ATOM 593 N N . GLU A 1 72 ? 22.480 -5.212 -31.149 1.00 85.00 72 GLU A N 1
ATOM 594 C CA . GLU A 1 72 ? 22.128 -3.838 -30.785 1.00 85.00 72 GLU A CA 1
ATOM 595 C C . GLU A 1 72 ? 21.695 -3.678 -29.323 1.00 85.00 72 GLU A C 1
ATOM 597 O O . GLU A 1 72 ? 21.491 -2.560 -28.886 1.00 85.00 72 GLU A O 1
ATOM 602 N N . MET A 1 73 ? 21.529 -4.748 -28.539 1.00 86.75 73 MET A N 1
ATOM 603 C CA . MET A 1 73 ? 21.199 -4.666 -27.108 1.00 86.75 73 MET A CA 1
ATOM 604 C C . MET A 1 73 ? 22.436 -4.772 -26.209 1.00 86.75 73 MET A C 1
ATOM 606 O O . MET A 1 73 ? 22.321 -4.619 -24.994 1.00 86.75 73 MET A O 1
ATOM 610 N N . ALA A 1 74 ? 23.630 -4.985 -26.775 1.00 83.75 74 ALA A N 1
ATOM 611 C CA . ALA A 1 74 ? 24.874 -5.111 -26.014 1.00 83.75 74 ALA A CA 1
ATOM 612 C C . ALA A 1 74 ? 25.179 -3.877 -25.143 1.00 83.75 74 ALA A C 1
ATOM 614 O O . ALA A 1 74 ? 25.722 -4.012 -24.045 1.00 83.75 74 ALA A O 1
ATOM 615 N N . TRP A 1 75 ? 24.764 -2.681 -25.571 1.00 84.75 75 TRP A N 1
ATOM 616 C CA . TRP A 1 75 ? 24.913 -1.461 -24.771 1.00 84.75 75 TRP A CA 1
ATOM 617 C C . TRP A 1 75 ? 24.074 -1.482 -23.485 1.00 84.75 75 TRP A C 1
ATOM 619 O O . TRP A 1 75 ? 24.472 -0.856 -22.506 1.00 84.75 75 TRP A O 1
ATOM 629 N N . VAL A 1 76 ? 22.963 -2.232 -23.437 1.00 82.62 76 VAL A N 1
ATOM 630 C CA . VAL A 1 76 ? 22.163 -2.399 -22.211 1.00 82.62 76 VAL A CA 1
ATOM 631 C C . VAL A 1 76 ? 22.996 -3.105 -21.147 1.00 82.62 76 VAL A C 1
ATOM 633 O O . VAL A 1 76 ? 23.028 -2.659 -20.006 1.00 82.62 76 VAL A O 1
ATOM 636 N N . LEU A 1 77 ? 23.730 -4.157 -21.524 1.00 77.69 77 LEU A N 1
ATOM 637 C CA . LEU A 1 77 ? 24.664 -4.827 -20.617 1.00 77.69 77 LEU A CA 1
ATOM 638 C C . LEU A 1 77 ? 25.793 -3.886 -20.189 1.00 77.69 77 LEU A C 1
ATOM 640 O O . LEU A 1 77 ? 26.134 -3.852 -19.011 1.00 77.69 77 LEU A O 1
ATOM 644 N N . GLY A 1 78 ? 26.329 -3.100 -21.129 1.00 79.56 78 GLY A N 1
ATOM 645 C CA . GLY A 1 78 ? 27.325 -2.070 -20.835 1.00 79.56 78 GLY A CA 1
ATOM 646 C C . GLY A 1 78 ? 26.853 -1.127 -19.728 1.00 79.56 78 GLY A C 1
ATOM 647 O O . GLY A 1 78 ? 27.544 -0.983 -18.726 1.00 79.56 78 GLY A O 1
ATOM 648 N N . LEU A 1 79 ? 25.635 -0.590 -19.847 1.00 79.81 79 LEU A N 1
ATOM 649 C CA . LEU A 1 79 ? 25.031 0.267 -18.824 1.00 79.81 79 LEU A CA 1
ATOM 650 C C . LEU A 1 79 ? 24.841 -0.446 -17.481 1.00 79.81 79 LEU A C 1
ATOM 652 O O . LEU A 1 79 ? 25.143 0.137 -16.443 1.00 79.81 79 LEU A O 1
ATOM 656 N N . LEU A 1 80 ? 24.371 -1.699 -17.484 1.00 74.81 80 LEU A N 1
ATOM 657 C CA . LEU A 1 80 ? 24.207 -2.480 -16.253 1.00 74.81 80 LEU A CA 1
ATOM 658 C C . LEU A 1 80 ? 25.542 -2.698 -15.528 1.00 74.81 80 LEU A C 1
ATOM 660 O O . LEU A 1 80 ? 25.572 -2.668 -14.305 1.00 74.81 80 LEU A O 1
ATOM 664 N N . VAL A 1 81 ? 26.635 -2.927 -16.259 1.00 73.44 81 VAL A N 1
ATOM 665 C CA . VAL A 1 81 ? 27.962 -3.171 -15.670 1.00 73.44 81 VAL A CA 1
ATOM 666 C C . VAL A 1 81 ? 28.608 -1.874 -15.185 1.00 73.44 81 VAL A C 1
ATOM 668 O O . VAL A 1 81 ? 29.282 -1.882 -14.159 1.00 73.44 81 VAL A O 1
ATOM 671 N N . THR A 1 82 ? 28.417 -0.762 -15.900 1.00 79.12 82 THR A N 1
ATOM 672 C CA . THR A 1 82 ? 29.068 0.511 -15.558 1.00 79.12 82 THR A CA 1
ATOM 673 C C . THR A 1 82 ? 28.316 1.334 -14.512 1.00 79.12 82 THR A C 1
ATOM 675 O O . THR A 1 82 ? 28.961 2.034 -13.740 1.00 79.12 82 THR A O 1
ATOM 678 N N . ASP A 1 83 ? 26.978 1.284 -14.493 1.00 69.75 83 ASP A N 1
ATOM 679 C CA . ASP A 1 83 ? 26.118 2.064 -13.575 1.00 69.75 83 ASP A CA 1
ATOM 680 C C . ASP A 1 83 ? 25.405 1.186 -12.527 1.00 69.75 83 ASP A C 1
ATOM 682 O O . ASP A 1 83 ? 24.828 1.685 -11.561 1.00 69.75 83 ASP A O 1
ATOM 686 N N . GLY A 1 84 ? 25.431 -0.141 -12.694 1.00 65.50 84 GLY A N 1
ATOM 687 C CA . GLY A 1 84 ? 24.750 -1.061 -11.791 1.00 65.50 84 GLY A CA 1
ATOM 688 C C . GLY A 1 84 ? 25.558 -1.392 -10.541 1.00 65.50 84 GLY A C 1
ATOM 689 O O . GLY A 1 84 ? 26.731 -1.756 -10.598 1.00 65.50 84 GLY A O 1
ATOM 690 N N . HIS A 1 85 ? 24.890 -1.349 -9.389 1.00 71.75 85 HIS A N 1
ATOM 691 C CA . HIS A 1 85 ? 25.402 -1.912 -8.142 1.00 71.75 85 HIS A CA 1
ATOM 692 C C . HIS A 1 85 ? 24.712 -3.253 -7.864 1.00 71.75 85 HIS A C 1
ATOM 694 O O . HIS A 1 85 ? 23.492 -3.304 -7.674 1.00 71.75 85 HIS A O 1
ATOM 700 N N . ILE A 1 86 ? 25.486 -4.342 -7.846 1.00 66.75 86 ILE A N 1
ATOM 701 C CA . ILE A 1 86 ? 24.998 -5.671 -7.463 1.00 66.75 86 ILE A CA 1
ATOM 702 C C . ILE A 1 86 ? 25.042 -5.764 -5.941 1.00 66.75 86 ILE A C 1
ATOM 704 O O . ILE A 1 86 ? 26.107 -5.688 -5.331 1.00 66.75 86 ILE A O 1
ATOM 708 N N . HIS A 1 87 ? 23.875 -5.921 -5.322 1.00 68.94 87 HIS A N 1
ATOM 709 C CA . HIS A 1 87 ? 23.790 -6.049 -3.876 1.00 68.94 87 HIS A CA 1
ATOM 710 C C . HIS A 1 87 ? 24.228 -7.452 -3.435 1.00 68.94 87 HIS A C 1
ATOM 712 O O . HIS A 1 87 ? 23.624 -8.444 -3.831 1.00 68.94 87 HIS A O 1
ATOM 718 N N . ASN A 1 88 ? 25.219 -7.549 -2.547 1.00 68.31 88 ASN A N 1
ATOM 719 C CA . ASN A 1 88 ? 25.816 -8.836 -2.157 1.00 68.31 88 ASN A CA 1
ATOM 720 C C . ASN A 1 88 ? 24.836 -9.846 -1.529 1.00 68.31 88 ASN A C 1
ATOM 722 O O . ASN A 1 88 ? 25.090 -11.045 -1.575 1.00 68.31 88 ASN A O 1
ATOM 726 N N . SER A 1 89 ? 23.724 -9.384 -0.947 1.00 72.44 89 SER A N 1
ATOM 727 C CA . SER A 1 89 ? 22.755 -10.257 -0.257 1.00 72.44 89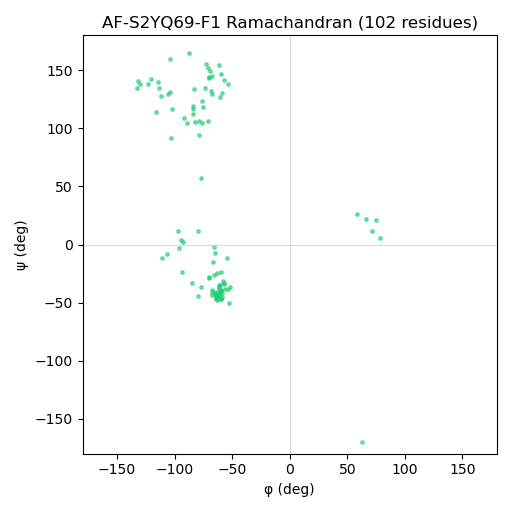 SER A CA 1
ATOM 728 C C . SER A 1 89 ? 21.440 -10.490 -1.008 1.00 72.44 89 SER A C 1
ATOM 730 O O . SER A 1 89 ? 20.628 -11.291 -0.553 1.00 72.44 89 SER A O 1
ATOM 732 N N . PHE A 1 90 ? 21.183 -9.785 -2.116 1.00 65.69 90 PHE A N 1
ATOM 733 C CA . PHE A 1 90 ? 19.904 -9.875 -2.834 1.00 65.69 90 PHE A CA 1
ATOM 734 C C . PHE A 1 90 ? 20.152 -10.061 -4.331 1.00 65.69 90 PHE A C 1
ATOM 736 O O . PHE A 1 90 ? 21.011 -9.398 -4.899 1.00 65.69 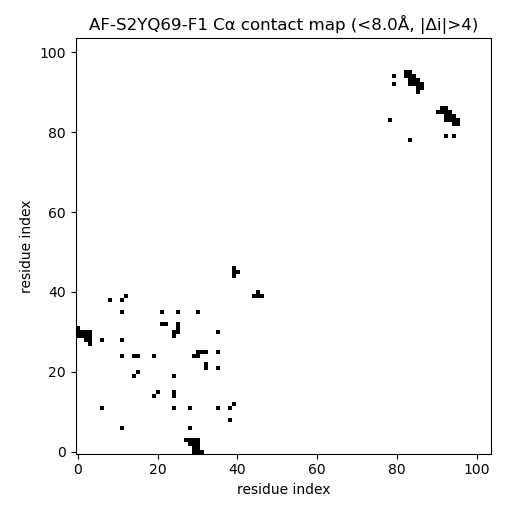90 PHE A O 1
ATOM 743 N N . HIS A 1 91 ? 19.353 -10.903 -4.990 1.00 61.31 91 HIS A N 1
ATOM 744 C CA . HIS A 1 91 ? 19.374 -11.076 -6.449 1.00 61.31 91 HIS A CA 1
ATOM 745 C C . HIS A 1 91 ? 18.668 -9.906 -7.156 1.00 61.31 91 HIS A C 1
ATOM 747 O O . HIS A 1 91 ? 17.693 -10.095 -7.881 1.00 61.31 91 HIS A O 1
ATOM 753 N N . SER A 1 92 ? 19.136 -8.687 -6.896 1.00 60.62 92 SER A N 1
ATOM 754 C CA . SER A 1 92 ? 18.549 -7.446 -7.394 1.00 60.62 92 SER A CA 1
ATOM 755 C C . SER A 1 92 ? 19.638 -6.552 -7.971 1.00 60.62 92 SER A C 1
ATOM 757 O O . SER A 1 92 ? 20.685 -6.360 -7.353 1.00 60.62 92 SER A O 1
ATOM 759 N N . ILE A 1 93 ? 19.365 -5.980 -9.142 1.00 62.59 93 ILE A N 1
ATOM 760 C CA . ILE A 1 93 ? 20.225 -4.990 -9.795 1.00 62.59 93 ILE A CA 1
ATOM 761 C C . ILE A 1 93 ? 19.563 -3.622 -9.635 1.00 62.59 93 ILE A C 1
ATOM 763 O O . ILE A 1 93 ? 18.375 -3.470 -9.931 1.00 62.59 93 ILE A O 1
ATOM 767 N N . PHE A 1 94 ? 20.322 -2.633 -9.166 1.00 61.69 94 PHE A N 1
ATOM 768 C CA . PHE A 1 94 ? 19.865 -1.248 -9.050 1.00 61.69 94 PHE A CA 1
ATOM 769 C C . PHE A 1 94 ? 20.475 -0.400 -10.162 1.00 61.69 94 PHE A C 1
ATOM 771 O O . PHE A 1 94 ? 21.685 -0.439 -10.358 1.00 61.69 94 PHE A O 1
ATOM 778 N N . LEU A 1 95 ? 19.635 0.374 -10.854 1.00 62.28 95 LEU A N 1
ATOM 779 C CA . LEU A 1 95 ? 20.053 1.364 -11.849 1.00 62.28 95 LEU A CA 1
ATOM 780 C C . LEU A 1 95 ? 19.751 2.765 -11.327 1.00 62.28 95 LEU A C 1
ATOM 782 O O . LEU A 1 95 ? 18.620 3.045 -10.916 1.00 62.28 95 LEU A O 1
ATOM 786 N N . LEU A 1 96 ? 20.752 3.643 -11.339 1.00 57.25 96 LEU A N 1
ATOM 787 C CA . LEU A 1 96 ? 20.661 4.985 -10.777 1.00 57.25 96 LEU A CA 1
ATOM 788 C C . LEU A 1 96 ? 20.496 6.010 -11.898 1.00 57.25 96 LEU A C 1
ATOM 790 O O . LEU A 1 96 ? 21.443 6.602 -12.401 1.00 57.25 96 LEU A O 1
ATOM 794 N N . LYS A 1 97 ? 19.245 6.320 -12.246 1.00 51.59 97 LYS A N 1
ATOM 795 C CA . LYS A 1 97 ? 18.968 7.466 -13.118 1.00 51.59 97 LYS A CA 1
ATOM 796 C C . LYS A 1 97 ? 19.023 8.765 -12.312 1.00 51.59 97 LYS A C 1
ATOM 798 O O . LYS A 1 97 ? 18.077 9.092 -11.595 1.00 51.59 97 LYS A O 1
ATOM 803 N N . LYS A 1 98 ? 20.084 9.558 -12.479 1.00 42.59 98 LYS A N 1
ATOM 804 C CA . LYS A 1 98 ? 20.101 10.951 -12.009 1.00 42.59 98 LYS A CA 1
ATOM 805 C C . LYS A 1 98 ? 19.175 11.794 -12.894 1.00 42.59 98 LYS A C 1
ATOM 807 O O . LYS A 1 98 ? 19.488 12.067 -14.048 1.00 42.59 98 LYS A O 1
ATOM 812 N N . MET A 1 99 ? 18.013 12.183 -12.371 1.00 38.81 99 MET A N 1
ATOM 813 C CA . MET A 1 99 ? 17.141 13.171 -13.012 1.00 38.81 99 MET A CA 1
ATOM 814 C C . MET A 1 99 ? 17.541 14.568 -12.536 1.00 38.81 99 MET A C 1
ATOM 816 O O . MET A 1 99 ? 17.228 14.947 -11.411 1.00 38.81 99 MET A O 1
ATOM 820 N N . ASN A 1 100 ? 18.221 15.338 -13.387 1.00 37.91 100 ASN A N 1
ATOM 821 C CA . ASN A 1 100 ? 18.292 16.785 -13.201 1.00 37.91 100 ASN A CA 1
ATOM 822 C C . ASN A 1 100 ? 16.943 17.361 -13.641 1.00 37.91 100 ASN A C 1
ATOM 824 O O . ASN A 1 100 ? 16.640 17.402 -14.831 1.00 37.91 100 ASN A O 1
ATOM 828 N N . VAL A 1 101 ? 16.112 17.747 -12.675 1.00 44.84 101 VAL A N 1
ATOM 829 C CA . VAL A 1 101 ? 14.932 18.571 -12.937 1.00 44.84 101 VAL A CA 1
ATOM 830 C C . VAL A 1 101 ? 15.431 20.011 -12.997 1.00 44.84 101 VAL A C 1
ATOM 832 O O . VAL A 1 101 ? 15.794 20.574 -11.968 1.00 44.84 101 VAL A O 1
ATOM 835 N N . TYR A 1 102 ? 15.509 20.580 -14.198 1.00 47.47 102 TYR A N 1
ATOM 836 C CA . TYR A 1 102 ? 15.533 22.031 -14.343 1.00 47.47 102 TYR A CA 1
ATOM 837 C C . TYR A 1 102 ? 14.098 22.511 -14.111 1.00 47.47 102 TYR A C 1
ATOM 839 O O . TYR A 1 102 ? 13.181 22.058 -14.796 1.00 47.47 102 TYR A O 1
ATOM 847 N N . CYS A 1 103 ? 13.897 23.332 -13.082 1.00 39.97 103 CYS A N 1
ATOM 848 C CA . CYS A 1 103 ? 12.677 24.116 -12.938 1.00 39.97 103 CYS A CA 1
ATOM 849 C C . CYS A 1 103 ? 12.868 25.384 -13.774 1.00 39.97 103 CYS A C 1
ATOM 851 O O . CYS A 1 103 ? 13.735 26.188 -13.425 1.00 39.97 103 CYS A O 1
ATOM 853 N N . ASP A 1 104 ? 12.098 25.515 -14.853 1.00 41.06 104 ASP A N 1
ATOM 854 C CA . ASP A 1 104 ? 11.837 26.797 -15.519 1.00 41.06 104 ASP A CA 1
ATOM 855 C C . ASP A 1 104 ? 10.695 27.533 -14.799 1.00 41.06 104 ASP A C 1
ATOM 857 O O . ASP A 1 104 ? 9.739 26.847 -14.353 1.00 41.06 104 ASP A O 1
#

Foldseek 3Di:
DDWDPPDDLVNLVVCVVVVHDQVVSCVVTVDHSVVSVVSCVVVVHDDPDDDPPPDDDPDDDDPCPPVDDDPVCVVVVVQQVPQWDDDPPDPDIDGDDDDDDDDD

Solvent-accessible surface area (backbone atoms only — not comparable to full-atom values): 6930 Å² total; per-residue (Å²): 128,72,63,39,87,94,65,50,72,67,56,55,53,52,45,49,74,68,70,54,51,59,71,60,50,23,73,71,39,47,37,54,62,68,58,51,49,51,52,36,53,76,70,71,48,79,67,99,58,63,88,87,64,72,75,83,72,94,63,94,73,72,87,62,66,79,77,60,87,54,80,91,49,52,61,58,56,50,48,46,68,76,59,34,52,76,45,95,89,48,103,50,79,45,76,76,81,84,76,83,78,81,84,129

Sequence (104 aa):
MPRNPGRTDETIIKLYKNNMSFKEMNSIVGLSDRAIRNVLYKHGIPMNREQYSGQPRKHQVNENFFKAWTHEMAWVLGLLVTDGHIHNSFHSIFLLKKMNVYCD

Mean predicted aligned error: 12.04 Å

Secondary structure (DSSP, 8-state):
-PPPTT--HHHHHHHHHTT--HHHHHHHH---HHHHHHHHHHTTPPPSS-TT--SPPSS---TTTTTS--GGGHHHHHHHHHHPEEPTTSS-EE----------

pLDDT: mean 79.75, std 14.67, range [37.91, 95.06]

Nearest PDB structures (foldseek):
  5cy2-assembly2_E  TM=7.929E-01  e=5.787E-01  Escherichia coli